Protein AF-A0A973SFP5-F1 (afdb_monomer_lite)

pLDDT: mean 84.37, std 16.53, range [48.34, 97.88]

Foldseek 3Di:
DQDDPVNLVVLLVQLVVLVVQLVVCVVVVVPVSNVVSVVSNVVSVVVCVVNVRDDDDVPPPPPPDDD

Structure (mmCIF, N/CA/C/O backbone):
data_AF-A0A973SFP5-F1
#
_entry.id   AF-A0A973SFP5-F1
#
loop_
_atom_site.group_PDB
_atom_site.id
_atom_site.type_symbol
_atom_site.label_atom_id
_atom_site.label_alt_id
_atom_site.label_comp_id
_atom_site.label_asym_id
_atom_site.label_entity_id
_atom_site.label_seq_id
_atom_site.pdbx_PDB_ins_code
_atom_site.Cartn_x
_atom_site.Cartn_y
_atom_site.Cartn_z
_atom_site.occupancy
_atom_site.B_iso_or_equiv
_atom_site.auth_seq_id
_atom_site.auth_comp_id
_atom_site.auth_asym_id
_atom_site.auth_atom_id
_atom_site.pdbx_PDB_model_num
ATOM 1 N N . MET A 1 1 ? -18.776 -1.425 15.479 1.00 53.88 1 MET A N 1
ATOM 2 C CA . MET A 1 1 ? -17.469 -2.049 15.764 1.00 53.88 1 MET A CA 1
ATOM 3 C C . MET A 1 1 ? -16.517 -0.904 16.058 1.00 53.88 1 MET A C 1
ATOM 5 O O . MET A 1 1 ? -16.381 -0.040 15.206 1.00 53.88 1 MET A O 1
ATOM 9 N N . THR A 1 2 ? -16.006 -0.783 17.282 1.00 70.94 2 THR A N 1
ATOM 10 C CA . THR A 1 2 ? -15.120 0.331 17.657 1.00 70.94 2 THR A CA 1
ATOM 11 C C . THR A 1 2 ? -13.727 0.027 17.125 1.00 70.94 2 THR A C 1
ATOM 13 O O . THR A 1 2 ? -13.148 -0.995 17.487 1.00 70.94 2 THR A O 1
ATOM 16 N N . VAL A 1 3 ? -13.204 0.869 16.242 1.00 75.06 3 VAL A N 1
ATOM 17 C CA . VAL A 1 3 ? -11.824 0.742 15.765 1.00 75.06 3 VAL A CA 1
ATOM 18 C C . VAL A 1 3 ? -10.887 1.134 16.889 1.00 75.06 3 VAL A C 1
ATOM 20 O O . VAL A 1 3 ? -11.065 2.183 17.506 1.00 75.06 3 VAL A O 1
ATOM 23 N N . THR A 1 4 ? -9.911 0.280 17.185 1.00 85.62 4 THR A N 1
ATOM 24 C CA . THR A 1 4 ? -8.880 0.607 18.168 1.00 85.62 4 THR A CA 1
ATOM 25 C C . THR A 1 4 ? -7.833 1.510 17.525 1.00 85.62 4 THR A C 1
ATOM 27 O O . THR A 1 4 ? -7.546 1.387 16.334 1.00 85.62 4 THR A O 1
ATOM 30 N N . GLN A 1 5 ? -7.231 2.400 18.315 1.00 84.75 5 GLN A N 1
ATOM 31 C CA . GLN A 1 5 ? -6.127 3.242 17.849 1.00 84.75 5 GLN A CA 1
ATOM 32 C C . GLN A 1 5 ? -4.988 2.401 17.246 1.00 84.75 5 GLN A C 1
ATOM 34 O O . GLN A 1 5 ? -4.485 2.730 16.179 1.00 84.75 5 GLN A O 1
ATOM 39 N N . GLU A 1 6 ? -4.676 1.258 17.859 1.00 85.38 6 GLU A N 1
ATOM 40 C CA . GLU A 1 6 ? -3.694 0.292 17.349 1.00 85.38 6 GLU A CA 1
ATOM 41 C C . GLU A 1 6 ? -4.055 -0.236 15.946 1.00 85.38 6 GLU A C 1
ATOM 43 O O . GLU A 1 6 ? -3.193 -0.332 15.075 1.00 85.38 6 GLU A O 1
ATOM 48 N N . THR A 1 7 ? -5.340 -0.509 15.681 1.00 87.50 7 THR A N 1
ATOM 49 C CA . THR A 1 7 ? -5.801 -0.936 14.345 1.00 87.50 7 THR A CA 1
ATOM 50 C C . THR A 1 7 ? -5.600 0.174 13.314 1.00 87.50 7 THR A C 1
ATOM 52 O O . THR A 1 7 ? -5.157 -0.088 12.195 1.00 87.50 7 THR A O 1
ATOM 55 N N . ALA A 1 8 ? -5.904 1.422 13.678 1.00 87.62 8 ALA A N 1
ATOM 56 C CA . ALA A 1 8 ? -5.718 2.567 12.792 1.00 87.62 8 ALA A CA 1
ATOM 57 C C . ALA A 1 8 ? -4.230 2.810 12.482 1.00 87.62 8 ALA A C 1
ATOM 59 O O . ALA A 1 8 ? -3.865 2.978 11.319 1.00 87.62 8 ALA A O 1
ATOM 60 N N . GLU A 1 9 ? -3.362 2.758 13.494 1.00 90.31 9 GLU A N 1
ATOM 61 C CA . GLU A 1 9 ? -1.909 2.896 13.337 1.00 90.31 9 GLU A CA 1
ATOM 62 C C . GLU A 1 9 ? -1.324 1.782 12.458 1.00 90.31 9 GLU A C 1
ATOM 64 O O . GLU A 1 9 ? -0.524 2.059 11.562 1.00 90.31 9 GLU A O 1
ATOM 69 N N . ALA A 1 10 ? -1.778 0.538 12.639 1.00 92.25 10 ALA A N 1
ATOM 70 C CA . ALA A 1 10 ? -1.360 -0.590 11.811 1.00 92.25 10 ALA A CA 1
ATOM 71 C C . ALA A 1 10 ? -1.754 -0.408 10.335 1.00 92.25 10 ALA A C 1
ATOM 73 O O . ALA A 1 10 ? -0.944 -0.669 9.441 1.00 92.2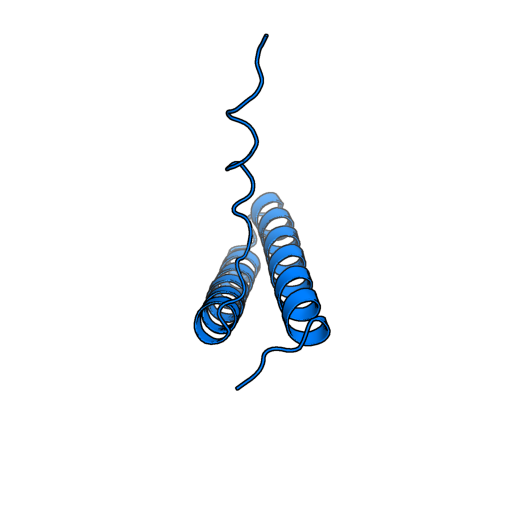5 10 ALA A O 1
ATOM 74 N N . LEU A 1 11 ? -2.967 0.084 10.058 1.00 91.50 11 LEU A N 1
ATOM 75 C CA . LEU A 1 11 ? -3.417 0.370 8.691 1.00 91.50 11 LEU A CA 1
ATOM 76 C C . LEU A 1 11 ? -2.615 1.504 8.053 1.00 91.50 11 LEU A C 1
ATOM 78 O O . LEU A 1 11 ? -2.201 1.391 6.899 1.00 91.50 11 LEU A O 1
ATOM 82 N N . ILE A 1 12 ? -2.349 2.573 8.805 1.00 90.06 12 ILE A N 1
ATOM 83 C CA . ILE A 1 12 ? -1.517 3.686 8.339 1.00 90.06 12 ILE A CA 1
ATOM 84 C C . ILE A 1 12 ? -0.106 3.185 8.012 1.00 90.06 12 ILE A C 1
ATOM 86 O O . ILE A 1 12 ? 0.402 3.464 6.924 1.00 90.06 12 ILE A O 1
ATOM 90 N N . ALA A 1 13 ? 0.508 2.397 8.898 1.00 92.50 13 ALA A N 1
ATOM 91 C CA . ALA A 1 13 ? 1.832 1.821 8.677 1.00 92.50 13 ALA A CA 1
ATOM 92 C C . ALA A 1 13 ? 1.864 0.920 7.432 1.00 92.50 13 ALA A C 1
ATOM 94 O O . ALA A 1 13 ? 2.776 1.033 6.608 1.00 92.50 13 ALA A O 1
ATOM 95 N N . ARG A 1 14 ? 0.838 0.080 7.250 1.00 93.50 14 ARG A N 1
ATOM 96 C CA . ARG A 1 14 ? 0.689 -0.796 6.081 1.00 93.50 14 ARG A CA 1
ATOM 97 C C . ARG A 1 14 ? 0.597 0.006 4.780 1.00 93.50 14 ARG A C 1
ATOM 99 O O . ARG A 1 14 ? 1.302 -0.303 3.821 1.00 93.50 14 ARG A O 1
ATOM 106 N N . ILE A 1 15 ? -0.195 1.079 4.765 1.00 93.44 15 ILE A N 1
ATOM 107 C CA . ILE A 1 15 ? -0.331 1.976 3.607 1.00 93.44 15 ILE A CA 1
ATOM 108 C C . ILE A 1 15 ? 0.993 2.678 3.293 1.00 93.44 15 ILE A C 1
ATOM 110 O O . ILE A 1 15 ? 1.397 2.728 2.132 1.00 93.44 15 ILE A O 1
ATOM 114 N N . VAL A 1 16 ? 1.687 3.210 4.303 1.00 93.94 16 VAL A N 1
ATOM 115 C CA . VAL A 1 16 ? 2.997 3.852 4.110 1.00 93.94 16 VAL A CA 1
ATOM 116 C C . VAL A 1 16 ? 3.992 2.861 3.513 1.00 93.94 16 VAL A C 1
ATOM 118 O O . VAL A 1 16 ? 4.634 3.174 2.513 1.00 93.94 16 VAL A O 1
ATOM 121 N N . GLN A 1 17 ? 4.067 1.648 4.059 1.00 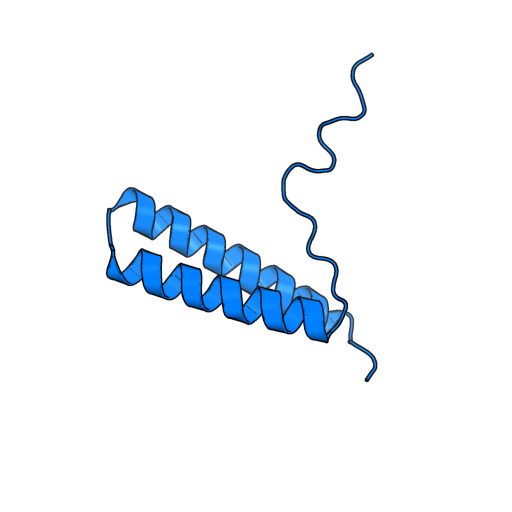95.19 17 GLN A N 1
ATOM 122 C CA . GLN A 1 17 ? 4.992 0.631 3.576 1.00 95.19 17 GLN A CA 1
ATOM 123 C C . GLN A 1 17 ? 4.689 0.214 2.130 1.00 95.19 17 GLN A C 1
ATOM 125 O O . GLN A 1 17 ? 5.614 0.077 1.332 1.00 95.19 17 GLN A O 1
ATOM 130 N N . ALA A 1 18 ? 3.415 0.057 1.766 1.00 94.56 18 ALA A N 1
ATOM 131 C CA . ALA A 1 18 ? 3.027 -0.273 0.399 1.00 94.56 18 ALA A CA 1
ATOM 132 C C . ALA A 1 18 ? 3.358 0.864 -0.591 1.00 94.56 18 ALA A C 1
ATOM 134 O O . ALA A 1 18 ? 3.834 0.593 -1.692 1.00 94.56 18 ALA A O 1
ATOM 135 N N . ARG A 1 19 ? 3.224 2.141 -0.189 1.00 95.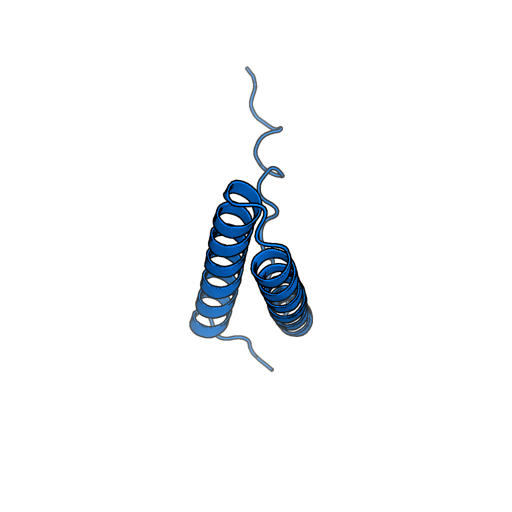38 19 ARG A N 1
ATOM 136 C CA . ARG A 1 19 ? 3.691 3.287 -0.999 1.00 95.38 19 ARG A CA 1
ATOM 137 C C . ARG A 1 19 ? 5.208 3.290 -1.181 1.00 95.38 19 ARG A C 1
ATOM 139 O O . ARG A 1 19 ? 5.673 3.589 -2.277 1.00 95.38 19 ARG A O 1
ATOM 146 N N . THR A 1 20 ? 5.970 2.951 -0.141 1.00 96.06 20 THR A N 1
ATOM 147 C CA . THR A 1 20 ? 7.431 2.826 -0.237 1.00 96.06 20 THR A CA 1
ATOM 148 C C . THR A 1 20 ? 7.824 1.734 -1.229 1.00 96.06 20 THR A C 1
ATOM 150 O O . THR A 1 20 ? 8.584 2.012 -2.153 1.00 96.06 20 THR A O 1
ATOM 153 N N . ARG A 1 21 ? 7.238 0.533 -1.116 1.00 97.00 21 ARG A N 1
ATOM 154 C CA . ARG A 1 21 ? 7.495 -0.570 -2.060 1.00 97.00 21 ARG A CA 1
ATOM 155 C C . ARG A 1 21 ? 7.102 -0.207 -3.492 1.00 97.00 21 ARG A C 1
ATOM 157 O O . ARG A 1 21 ? 7.835 -0.522 -4.422 1.00 97.00 21 ARG A O 1
ATOM 164 N N . LEU A 1 22 ? 5.989 0.508 -3.671 1.00 96.69 22 LEU A N 1
ATOM 165 C CA . LEU A 1 22 ? 5.574 1.005 -4.982 1.00 96.69 22 LEU A CA 1
ATOM 166 C C . LEU A 1 22 ? 6.617 1.956 -5.581 1.00 96.69 22 LEU A C 1
ATOM 168 O O . LEU A 1 22 ? 6.934 1.841 -6.760 1.00 96.69 22 LEU A O 1
ATOM 172 N N . ALA A 1 23 ? 7.155 2.883 -4.785 1.00 96.56 23 ALA A N 1
ATOM 173 C CA . ALA A 1 23 ? 8.189 3.809 -5.241 1.00 96.56 23 ALA A CA 1
ATOM 174 C C . ALA A 1 23 ? 9.488 3.076 -5.623 1.00 96.56 23 ALA A C 1
ATOM 176 O O . ALA A 1 23 ? 10.090 3.395 -6.647 1.00 96.56 23 ALA A O 1
ATOM 177 N N . GLU A 1 24 ? 9.891 2.074 -4.840 1.00 97.06 24 GLU A N 1
ATOM 178 C C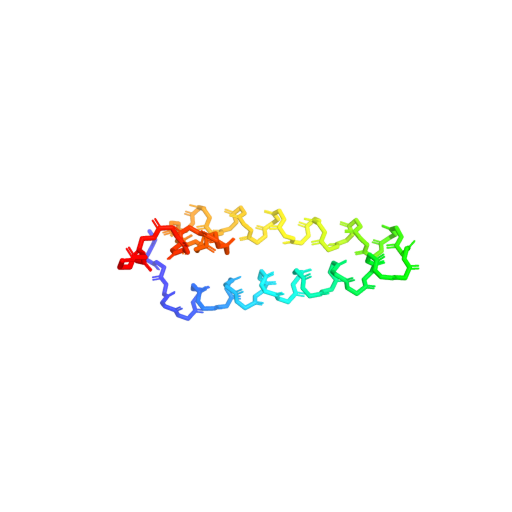A . GLU A 1 24 ? 11.055 1.227 -5.125 1.00 97.06 24 GLU A CA 1
ATOM 179 C C . GLU A 1 24 ? 10.868 0.416 -6.416 1.00 97.06 24 GLU A C 1
ATOM 181 O O . GLU A 1 24 ? 11.736 0.443 -7.288 1.00 97.06 24 GLU A O 1
ATOM 186 N N . ALA A 1 25 ? 9.715 -0.238 -6.584 1.00 97.38 25 ALA A N 1
ATOM 187 C CA . ALA A 1 25 ? 9.394 -1.007 -7.785 1.00 97.38 25 ALA A CA 1
ATOM 188 C C . ALA A 1 25 ? 9.265 -0.113 -9.031 1.00 97.38 25 ALA A C 1
ATOM 190 O O . ALA A 1 25 ? 9.712 -0.476 -10.119 1.00 97.38 25 ALA A O 1
ATOM 191 N N . ALA A 1 26 ? 8.710 1.094 -8.881 1.00 96.12 26 ALA A N 1
ATOM 192 C CA . ALA A 1 26 ? 8.657 2.083 -9.953 1.00 96.12 26 ALA A CA 1
ATOM 193 C C . ALA A 1 26 ? 10.057 2.541 -10.383 1.00 96.12 26 ALA A C 1
ATOM 195 O O . ALA A 1 26 ? 10.311 2.681 -11.579 1.00 96.12 26 ALA A O 1
ATOM 196 N N . ALA A 1 27 ? 10.978 2.727 -9.431 1.00 97.56 27 ALA A N 1
ATOM 197 C CA . ALA A 1 27 ? 12.353 3.127 -9.721 1.00 97.56 27 ALA A CA 1
ATOM 198 C C . ALA A 1 27 ? 13.126 2.070 -10.532 1.00 97.56 27 ALA A C 1
ATOM 200 O O . ALA A 1 27 ? 14.022 2.424 -11.298 1.00 97.56 27 ALA A O 1
ATOM 201 N N . THR A 1 28 ? 12.772 0.790 -10.398 1.00 97.25 28 THR A N 1
ATOM 202 C CA . THR A 1 28 ? 13.392 -0.326 -11.132 1.00 97.25 28 THR A CA 1
ATOM 203 C C . THR A 1 28 ? 12.575 -0.808 -12.334 1.00 97.25 28 THR A C 1
ATOM 205 O O . THR A 1 28 ? 12.998 -1.744 -13.010 1.00 97.25 28 THR A O 1
ATOM 208 N N . ALA A 1 29 ? 11.430 -0.175 -12.624 1.00 96.38 29 ALA A N 1
ATOM 209 C CA . ALA A 1 29 ? 10.453 -0.624 -13.620 1.00 96.38 29 ALA A CA 1
ATOM 210 C C . ALA A 1 29 ? 9.986 -2.086 -13.420 1.00 96.38 29 ALA A C 1
ATOM 212 O O . ALA A 1 29 ? 9.633 -2.777 -14.380 1.00 96.38 29 ALA A O 1
ATOM 213 N N . ASP A 1 30 ? 9.960 -2.555 -12.170 1.00 97.38 30 ASP A N 1
ATOM 214 C CA . ASP A 1 30 ? 9.462 -3.876 -11.787 1.00 97.38 30 ASP A CA 1
ATOM 215 C C . ASP A 1 30 ? 7.926 -3.896 -11.822 1.00 97.38 30 ASP A C 1
ATOM 217 O O . ASP A 1 30 ? 7.246 -3.597 -10.839 1.00 97.38 30 ASP A O 1
ATOM 221 N N . LEU A 1 31 ? 7.363 -4.221 -12.990 1.00 96.69 31 LEU A N 1
ATOM 222 C CA . LEU A 1 31 ? 5.913 -4.267 -13.210 1.00 96.69 31 LEU A CA 1
ATOM 223 C C . LEU A 1 31 ? 5.173 -5.215 -12.240 1.00 96.69 31 LEU A C 1
ATOM 225 O O . LEU A 1 31 ? 4.145 -4.796 -11.702 1.00 96.69 31 LEU A O 1
ATOM 229 N N . PRO A 1 32 ? 5.657 -6.444 -11.963 1.00 97.88 32 PRO A N 1
ATOM 230 C CA . PRO A 1 32 ? 5.101 -7.281 -10.899 1.00 97.88 32 PRO A CA 1
ATOM 231 C C . PRO A 1 32 ? 5.097 -6.609 -9.520 1.00 97.88 32 PRO A C 1
ATOM 233 O O . PRO A 1 32 ? 4.072 -6.630 -8.835 1.00 97.88 32 PRO A O 1
ATOM 236 N N . GLY A 1 33 ? 6.211 -5.988 -9.120 1.00 97.44 33 GLY A N 1
ATOM 237 C CA . GLY A 1 33 ? 6.320 -5.286 -7.839 1.00 97.44 33 GLY A CA 1
ATOM 238 C C . GLY A 1 33 ? 5.371 -4.088 -7.731 1.00 97.44 33 GLY A C 1
ATOM 239 O O . GLY A 1 33 ? 4.763 -3.862 -6.680 1.00 97.44 33 GLY A O 1
ATOM 240 N N . ILE A 1 34 ? 5.184 -3.358 -8.835 1.00 97.38 34 ILE A N 1
ATOM 241 C CA . ILE A 1 34 ? 4.217 -2.261 -8.948 1.00 97.38 34 ILE A CA 1
ATOM 242 C C . ILE A 1 34 ? 2.792 -2.785 -8.747 1.00 97.38 34 ILE A C 1
ATOM 244 O O . ILE A 1 34 ? 2.072 -2.251 -7.906 1.00 97.38 34 ILE A O 1
ATOM 248 N N . ALA A 1 35 ? 2.394 -3.834 -9.475 1.00 97.81 35 ALA A N 1
ATOM 249 C CA . ALA A 1 35 ? 1.051 -4.405 -9.379 1.00 97.81 35 ALA A CA 1
ATOM 250 C C . ALA A 1 35 ? 0.747 -4.898 -7.956 1.00 97.81 35 ALA A C 1
ATOM 252 O O . ALA A 1 35 ? -0.246 -4.489 -7.362 1.00 97.81 35 ALA A O 1
ATOM 253 N N . ALA A 1 36 ? 1.661 -5.669 -7.360 1.00 97.00 36 ALA A N 1
ATOM 254 C CA . ALA A 1 36 ? 1.500 -6.171 -5.997 1.00 97.00 36 ALA A CA 1
ATOM 255 C C . ALA A 1 36 ? 1.389 -5.041 -4.957 1.00 97.00 36 ALA A C 1
ATOM 257 O O . ALA A 1 36 ? 0.618 -5.136 -4.003 1.00 97.00 36 ALA A O 1
ATOM 258 N N . SER A 1 37 ? 2.149 -3.955 -5.134 1.00 96.88 37 SER A N 1
ATOM 259 C CA . SER A 1 37 ? 2.095 -2.808 -4.222 1.00 96.88 37 SER A CA 1
ATOM 260 C C . SER A 1 37 ? 0.803 -1.999 -4.376 1.00 96.88 37 SER A C 1
ATOM 262 O O . SER A 1 37 ? 0.306 -1.460 -3.388 1.00 96.88 37 SER A O 1
ATOM 264 N N . LEU A 1 38 ? 0.245 -1.916 -5.589 1.00 96.44 38 LEU A N 1
ATOM 265 C CA . LEU A 1 38 ? -1.045 -1.270 -5.843 1.00 96.44 38 LEU A CA 1
ATOM 266 C C . LEU A 1 38 ? -2.213 -2.074 -5.262 1.00 96.44 38 LEU A C 1
ATOM 268 O O . LEU A 1 38 ? -3.055 -1.477 -4.593 1.00 96.44 38 LEU A O 1
ATOM 272 N N . ASP A 1 39 ? -2.223 -3.397 -5.434 1.00 97.38 39 ASP A N 1
ATOM 273 C CA . ASP A 1 39 ? -3.242 -4.280 -4.847 1.00 97.38 39 ASP A CA 1
ATOM 274 C C . ASP A 1 39 ? -3.261 -4.157 -3.314 1.00 97.38 39 ASP A C 1
ATOM 276 O O . ASP A 1 39 ? -4.311 -4.009 -2.684 1.00 97.38 39 ASP A O 1
ATOM 280 N N . GLU A 1 40 ? -2.076 -4.145 -2.700 1.00 94.75 40 GLU A N 1
ATOM 281 C CA . GLU A 1 40 ? -1.922 -3.972 -1.256 1.00 94.75 40 GLU A CA 1
ATOM 282 C C . GLU A 1 40 ? -2.423 -2.595 -0.785 1.00 94.75 40 GLU A C 1
ATOM 284 O O . GLU A 1 40 ? -3.069 -2.485 0.264 1.00 94.75 40 GLU A O 1
ATOM 289 N N . LEU A 1 41 ? -2.162 -1.537 -1.563 1.00 94.69 41 LEU A N 1
ATOM 290 C CA . LEU A 1 41 ? -2.668 -0.194 -1.280 1.00 94.69 41 LEU A CA 1
ATOM 291 C C . LEU A 1 41 ? -4.187 -0.123 -1.372 1.00 94.69 41 LEU A C 1
ATOM 293 O O . LEU A 1 41 ? -4.808 0.484 -0.497 1.00 94.69 41 LEU A O 1
ATOM 297 N N . GLU A 1 42 ? -4.780 -0.710 -2.409 1.00 94.69 42 GLU A N 1
ATOM 298 C CA . GLU A 1 42 ? -6.229 -0.754 -2.583 1.00 94.69 42 GLU A CA 1
ATOM 299 C C . GLU A 1 42 ? -6.886 -1.480 -1.409 1.00 94.69 42 GLU A C 1
ATOM 301 O O . GLU A 1 42 ? -7.804 -0.939 -0.786 1.00 94.69 42 GLU A O 1
ATOM 306 N N . HIS A 1 43 ? -6.356 -2.646 -1.042 1.00 94.38 43 HIS A N 1
ATOM 307 C CA . HIS A 1 43 ? -6.865 -3.435 0.069 1.00 94.38 43 HIS A CA 1
ATOM 308 C C . HIS A 1 43 ? -6.777 -2.679 1.402 1.00 94.38 43 HIS A C 1
ATOM 310 O O . HIS A 1 43 ? -7.775 -2.559 2.115 1.00 94.38 43 HIS A O 1
ATOM 316 N N . ALA A 1 44 ? -5.615 -2.108 1.730 1.00 92.19 44 ALA A N 1
ATOM 317 C CA . ALA A 1 44 ? -5.431 -1.379 2.982 1.00 92.19 44 ALA A CA 1
ATOM 318 C C . ALA A 1 44 ? -6.282 -0.095 3.041 1.00 92.19 44 ALA A C 1
ATOM 320 O O . ALA A 1 44 ? -6.833 0.238 4.092 1.00 92.19 44 ALA A O 1
ATOM 321 N N . HIS A 1 45 ? -6.459 0.605 1.914 1.00 90.94 45 HIS A N 1
ATOM 322 C CA . HIS A 1 45 ? -7.379 1.740 1.832 1.00 90.94 45 HIS A CA 1
ATOM 323 C C . HIS A 1 45 ? -8.852 1.323 1.944 1.00 90.94 45 HIS A C 1
ATOM 325 O O . HIS A 1 45 ? -9.640 2.069 2.526 1.00 90.94 45 HIS A O 1
ATOM 331 N N . GLY A 1 46 ? -9.239 0.167 1.401 1.00 91.94 46 GLY A N 1
ATOM 332 C CA . GLY A 1 46 ? -10.570 -0.416 1.579 1.00 91.94 46 GLY A CA 1
ATOM 333 C C . GLY A 1 46 ? -10.861 -0.692 3.052 1.00 91.94 46 GLY A C 1
ATOM 334 O O . GLY A 1 46 ? -11.826 -0.158 3.596 1.00 91.94 46 GLY A O 1
ATOM 335 N N . GLN A 1 47 ? -9.945 -1.394 3.725 1.00 92.12 47 GLN A N 1
ATOM 336 C CA . GLN A 1 47 ? -10.037 -1.671 5.161 1.00 92.12 47 GLN A CA 1
ATOM 337 C C . GLN A 1 47 ? -10.125 -0.388 5.993 1.00 92.12 47 GLN A C 1
ATOM 339 O O . GLN A 1 47 ? -10.971 -0.279 6.876 1.00 92.12 47 GLN A O 1
ATOM 344 N N . ALA A 1 48 ? -9.301 0.619 5.692 1.00 89.56 48 ALA A N 1
ATOM 345 C CA . ALA A 1 48 ? -9.360 1.902 6.386 1.00 89.56 48 ALA A CA 1
ATOM 346 C C . ALA A 1 48 ? -10.731 2.585 6.235 1.00 89.56 48 ALA A C 1
ATOM 348 O O . ALA A 1 48 ? -11.263 3.095 7.217 1.00 89.56 48 ALA A O 1
ATOM 349 N N . ARG A 1 49 ? -11.344 2.551 5.043 1.00 89.19 49 ARG A N 1
ATOM 350 C CA . ARG A 1 49 ? -12.681 3.130 4.807 1.00 89.19 49 ARG A CA 1
ATOM 351 C C . ARG A 1 49 ? -13.785 2.392 5.552 1.00 89.19 49 ARG A C 1
ATOM 353 O O . ARG A 1 49 ? -14.631 3.044 6.153 1.00 89.19 49 ARG A O 1
ATOM 360 N N . GLU A 1 50 ? -13.771 1.063 5.529 1.00 90.38 50 GLU A N 1
ATOM 361 C CA . GLU A 1 50 ? -14.741 0.228 6.256 1.00 90.38 50 GLU A CA 1
ATOM 362 C C . GLU A 1 50 ? -14.706 0.492 7.764 1.00 90.38 50 GLU A C 1
ATOM 364 O O . GLU A 1 50 ? -15.728 0.450 8.448 1.00 90.38 50 GLU A O 1
ATOM 369 N N . LEU A 1 51 ? -13.516 0.810 8.266 1.00 87.94 51 LEU A N 1
ATOM 370 C CA . LEU A 1 51 ? -13.246 1.121 9.660 1.00 87.94 51 LEU A CA 1
ATOM 371 C C . LEU A 1 51 ? -13.407 2.628 9.967 1.00 87.94 51 LEU A C 1
ATOM 373 O O . LEU A 1 51 ? -13.363 3.035 11.122 1.00 87.94 51 LEU A O 1
ATOM 377 N N . GLY A 1 52 ? -13.645 3.486 8.971 1.00 86.31 52 GLY A N 1
ATOM 378 C CA . GL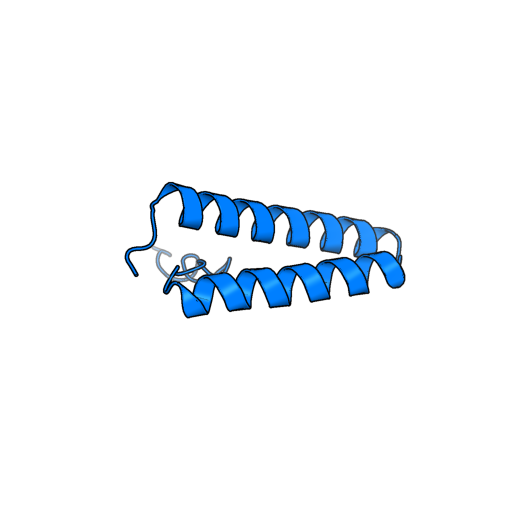Y A 1 52 ? -13.757 4.934 9.182 1.00 86.31 52 GLY A CA 1
ATOM 379 C C . GLY A 1 52 ? -12.445 5.598 9.622 1.00 86.31 52 GLY A C 1
ATOM 380 O O . GLY A 1 52 ? -12.465 6.643 10.266 1.00 86.31 52 GLY A O 1
ATOM 381 N N . VAL A 1 53 ? -11.302 4.991 9.297 1.00 85.31 53 VAL A N 1
ATOM 382 C CA . VAL A 1 53 ? -9.971 5.558 9.529 1.00 85.31 53 VAL A CA 1
ATOM 383 C C . VAL A 1 53 ? -9.664 6.558 8.416 1.00 85.31 53 VAL A C 1
ATOM 385 O O . VAL A 1 53 ? -9.494 6.187 7.251 1.00 85.31 53 VAL A O 1
ATOM 388 N N . GLU A 1 54 ? -9.566 7.837 8.772 1.00 77.75 54 GLU A N 1
ATOM 389 C CA . GLU A 1 54 ? -9.144 8.877 7.839 1.00 77.75 54 GLU A CA 1
ATOM 390 C C . GLU A 1 54 ? -7.642 8.775 7.568 1.00 77.75 54 GLU A C 1
ATOM 392 O O . GLU A 1 54 ? -6.794 9.109 8.393 1.00 77.75 54 GLU A O 1
ATOM 397 N N . ILE A 1 55 ? -7.300 8.313 6.367 1.00 70.19 55 ILE A N 1
ATOM 398 C CA . ILE A 1 55 ? -5.927 8.370 5.873 1.00 70.19 55 ILE A CA 1
ATOM 399 C C . ILE A 1 55 ? -5.721 9.754 5.263 1.00 70.19 55 ILE A C 1
ATOM 401 O O . ILE A 1 55 ? -6.213 10.022 4.162 1.00 70.19 55 ILE A O 1
ATOM 405 N N . ALA A 1 56 ? -4.980 10.621 5.957 1.00 66.31 56 ALA A N 1
ATOM 406 C CA . ALA A 1 56 ? -4.593 11.924 5.428 1.00 66.31 56 ALA A CA 1
ATOM 407 C C . ALA A 1 56 ? -3.971 11.753 4.032 1.00 66.31 56 ALA A C 1
ATOM 409 O O . ALA A 1 56 ? -3.002 11.004 3.835 1.00 66.31 56 ALA A O 1
ATOM 410 N N . ARG A 1 57 ? -4.553 12.420 3.029 1.00 57.25 57 ARG A N 1
ATOM 411 C CA . ARG A 1 57 ? -3.947 12.461 1.699 1.00 57.25 57 ARG A CA 1
ATOM 412 C C . ARG A 1 57 ? -2.679 13.306 1.806 1.00 57.25 57 ARG A C 1
ATOM 414 O O . ARG A 1 57 ? -2.780 14.464 2.212 1.00 57.25 57 ARG A O 1
ATOM 421 N N . PRO A 1 58 ? -1.497 12.771 1.455 1.00 50.06 58 PRO A N 1
ATOM 422 C CA . PRO A 1 58 ? -0.285 13.575 1.460 1.00 50.06 58 PRO A CA 1
ATOM 423 C C . PRO A 1 58 ? -0.475 14.737 0.475 1.00 50.06 58 PRO A C 1
ATOM 425 O O . PRO A 1 58 ? -0.564 14.515 -0.729 1.00 50.06 58 PRO A O 1
ATOM 428 N N . GLY A 1 59 ? -0.601 15.959 1.005 1.00 51.56 59 GLY A N 1
ATOM 429 C CA . GLY A 1 59 ? -0.786 17.189 0.227 1.00 51.56 59 GLY A CA 1
ATOM 430 C C . GLY A 1 59 ? -1.982 18.068 0.611 1.00 51.56 59 GLY A C 1
ATOM 431 O O . GLY A 1 59 ? -1.979 19.224 0.213 1.00 51.56 59 GLY A O 1
ATOM 432 N N . ALA A 1 60 ? -2.954 17.586 1.396 1.00 52.88 60 ALA A N 1
ATOM 433 C CA . ALA A 1 60 ? -4.140 18.387 1.745 1.00 52.88 60 ALA A CA 1
ATOM 434 C C . ALA A 1 60 ? -3.845 19.573 2.693 1.00 52.88 60 ALA A C 1
ATOM 436 O O . ALA A 1 60 ? -4.532 20.582 2.619 1.00 52.88 60 ALA A O 1
ATOM 437 N N . ASP A 1 61 ? -2.782 19.492 3.502 1.00 50.62 61 ASP A N 1
ATOM 438 C CA . ASP A 1 61 ? -2.424 20.542 4.475 1.00 50.62 61 ASP A CA 1
ATOM 439 C C . ASP A 1 61 ? -1.373 21.547 3.959 1.00 50.62 61 ASP A C 1
ATOM 441 O O . ASP A 1 61 ? -0.964 22.451 4.684 1.00 50.62 61 ASP A O 1
ATOM 445 N N . ARG A 1 62 ? -0.876 21.410 2.716 1.00 49.88 62 ARG A N 1
ATOM 446 C CA . ARG A 1 62 ? 0.165 22.314 2.171 1.00 49.88 62 ARG A CA 1
ATOM 447 C C . ARG A 1 62 ? -0.384 23.539 1.427 1.00 49.88 62 ARG A C 1
ATOM 449 O O . ARG A 1 62 ? 0.399 24.254 0.807 1.00 49.88 62 ARG A O 1
ATOM 456 N N . GLU A 1 63 ? -1.686 23.796 1.501 1.00 49.84 63 GLU A N 1
ATOM 457 C CA . GLU A 1 63 ? -2.344 24.954 0.876 1.00 49.84 63 GLU A CA 1
ATOM 458 C C . GLU A 1 63 ? -3.015 25.900 1.886 1.00 49.84 63 GLU A C 1
ATOM 460 O O . GLU A 1 63 ? -3.987 26.557 1.553 1.00 49.84 63 GLU A O 1
ATOM 465 N N . GLU A 1 64 ? -2.511 26.055 3.113 1.00 51.84 64 GLU A N 1
ATOM 466 C CA . GLU A 1 64 ? -2.989 27.165 3.954 1.00 51.84 64 GLU A CA 1
ATOM 467 C C . GLU A 1 64 ? -1.940 27.646 4.954 1.00 51.84 64 GLU A C 1
ATOM 469 O O . GLU A 1 64 ? -2.048 27.452 6.157 1.00 51.84 64 GLU A O 1
ATOM 474 N N . THR A 1 65 ? -0.865 28.250 4.453 1.00 50.34 65 THR A N 1
ATOM 475 C CA . THR A 1 65 ? -0.182 29.371 5.130 1.00 50.34 65 THR A CA 1
ATOM 476 C C . THR A 1 65 ? 0.928 29.887 4.226 1.00 50.34 65 THR A C 1
ATOM 478 O O . THR A 1 65 ? 2.075 29.445 4.275 1.00 50.34 65 THR A O 1
ATOM 481 N N . ARG A 1 66 ? 0.587 30.862 3.383 1.00 48.34 66 ARG A N 1
ATOM 482 C CA . ARG A 1 66 ? 1.581 31.795 2.858 1.00 48.34 66 ARG A CA 1
ATOM 483 C C . ARG A 1 66 ? 1.243 33.181 3.421 1.00 48.34 66 ARG A C 1
ATOM 485 O O . ARG A 1 66 ? 0.118 33.619 3.186 1.00 48.34 66 ARG A O 1
ATOM 492 N N . PRO A 1 67 ? 2.136 33.806 4.209 1.00 58.00 67 PRO A N 1
ATOM 493 C CA . PRO A 1 67 ? 1.989 35.202 4.612 1.00 58.00 67 PRO A CA 1
ATOM 494 C C . PRO A 1 6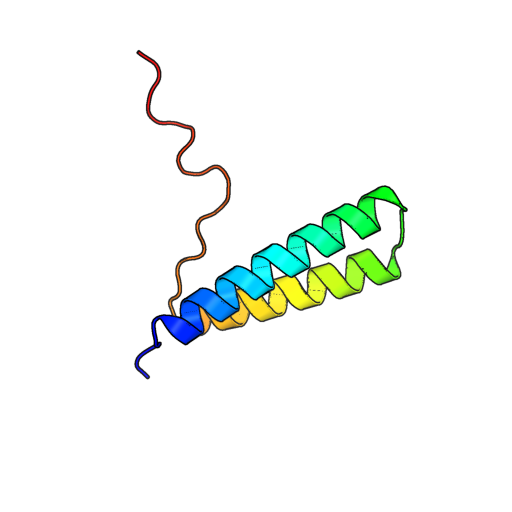7 ? 2.153 36.156 3.423 1.00 58.00 67 PRO A C 1
ATOM 496 O O . PRO A 1 67 ? 2.808 35.760 2.425 1.00 58.00 67 PRO A O 1
#

Radius of gyration: 14.41 Å; chains: 1; bounding box: 31×42×32 Å

Secondary structure (DSSP, 8-state):
-PPPHHHHHHHHHHHHHHHHHHHHHHHTT-HHHHHHHHHHHHHHHHHHHHTT-----TTTTTTS---

Sequence (67 aa):
MTVTQETAEALIARIVQARTRLAEAAATADLPGIAASLDELEHAHGQARELGVEIARPGADREETRP